Protein AF-A0A8X8YKK6-F1 (afdb_monomer_lite)

Organism: Salvia splendens (NCBI:txid180675)

Foldseek 3Di:
DPVVVVLWDDLVVLVVVVVVVDDPDPDDDPDRSRVVVSVVVCVQVVQLVVQCVVVVHPDRDPVSGDDDPPPD

InterPro domains:
  IPR003958 Transcription factor CBF/NF-Y/archaeal histone domain [PF00808] (8-66)
  IPR009072 Histone-fold [G3DSA:1.10.20.10] (1-67)
  IPR009072 Histone-fold [SSF47113] (5-65)
  IPR027113 Transcription factor NFYB/HAP3 [PTHR11064] (3-65)

Radius of gyration: 15.14 Å; chains: 1; bounding box: 36×24×36 Å

Structure (mmCIF, N/CA/C/O backbone):
data_AF-A0A8X8YKK6-F1
#
_entry.id   AF-A0A8X8YKK6-F1
#
loop_
_atom_site.group_PDB
_atom_site.id
_atom_site.type_symbol
_atom_site.label_atom_id
_atom_site.label_alt_id
_atom_site.label_comp_id
_atom_site.label_asym_id
_atom_site.label_entity_id
_atom_site.label_seq_id
_atom_site.pdbx_PDB_ins_code
_atom_site.Cartn_x
_atom_site.Cartn_y
_atom_site.Cartn_z
_atom_site.occupancy
_atom_site.B_iso_or_equiv
_atom_site.auth_seq_id
_atom_site.auth_comp_id
_atom_site.auth_asym_id
_atom_site.auth_atom_id
_atom_site.pdbx_PDB_model_num
ATOM 1 N N . MET A 1 1 ? 15.913 -4.354 15.023 1.00 50.16 1 MET A N 1
ATOM 2 C CA . MET A 1 1 ? 16.338 -4.672 13.638 1.00 50.16 1 MET A CA 1
ATOM 3 C C . MET A 1 1 ? 15.426 -5.675 12.913 1.00 50.16 1 MET A C 1
ATOM 5 O O . MET A 1 1 ? 15.582 -5.813 11.711 1.00 50.16 1 MET A O 1
ATOM 9 N N . ALA A 1 2 ? 14.459 -6.337 13.570 1.00 55.62 2 ALA A N 1
ATOM 10 C CA . ALA A 1 2 ? 13.542 -7.271 12.894 1.00 55.62 2 ALA A CA 1
ATOM 11 C C . ALA A 1 2 ? 12.334 -6.589 12.209 1.00 55.62 2 ALA A C 1
ATOM 13 O O . ALA A 1 2 ? 11.871 -7.062 11.178 1.00 55.62 2 ALA A O 1
ATOM 14 N N . GLU A 1 3 ? 11.863 -5.453 12.733 1.00 62.34 3 GLU A N 1
ATOM 15 C CA . GLU A 1 3 ? 10.607 -4.830 12.280 1.00 62.34 3 GLU A CA 1
ATOM 16 C C . GLU A 1 3 ? 10.677 -4.202 10.876 1.00 62.34 3 GLU A C 1
ATOM 18 O O . GLU A 1 3 ? 9.677 -4.152 10.167 1.00 62.34 3 GLU A O 1
ATOM 23 N N . GLU A 1 4 ? 11.857 -3.755 10.430 1.00 61.59 4 GLU A N 1
ATOM 24 C CA . GLU A 1 4 ? 11.999 -3.139 9.103 1.00 61.59 4 GLU A CA 1
ATOM 25 C C . GLU A 1 4 ? 11.765 -4.151 7.974 1.00 61.59 4 GLU A C 1
ATOM 27 O O . GLU A 1 4 ? 11.145 -3.806 6.973 1.00 61.59 4 GLU A O 1
ATOM 32 N N . ASN A 1 5 ? 12.202 -5.409 8.131 1.00 61.12 5 ASN A N 1
ATOM 33 C CA . ASN A 1 5 ? 11.985 -6.433 7.102 1.00 61.12 5 ASN A CA 1
ATOM 34 C C . ASN A 1 5 ? 10.523 -6.887 7.022 1.00 61.12 5 ASN A C 1
ATOM 36 O O . ASN A 1 5 ? 10.087 -7.263 5.939 1.00 61.12 5 ASN A O 1
ATOM 40 N N . ASP A 1 6 ? 9.773 -6.817 8.125 1.00 66.81 6 ASP A N 1
ATOM 41 C CA . ASP A 1 6 ? 8.358 -7.212 8.173 1.00 66.81 6 ASP A CA 1
ATOM 42 C C . ASP A 1 6 ? 7.478 -6.284 7.315 1.00 66.81 6 ASP A C 1
ATOM 44 O O . ASP A 1 6 ? 6.532 -6.705 6.654 1.00 66.81 6 ASP A O 1
ATOM 48 N N . ARG A 1 7 ? 7.877 -5.009 7.214 1.00 70.62 7 ARG A N 1
ATOM 49 C CA . ARG A 1 7 ? 7.224 -3.989 6.376 1.00 70.62 7 ARG A CA 1
ATOM 50 C C . ARG A 1 7 ? 7.612 -4.077 4.891 1.00 70.62 7 ARG A C 1
ATOM 52 O O . ARG A 1 7 ? 7.115 -3.297 4.070 1.00 70.62 7 ARG A O 1
ATOM 59 N N . LEU A 1 8 ? 8.522 -4.984 4.517 1.00 76.12 8 LEU A N 1
ATOM 60 C CA . LEU A 1 8 ? 9.023 -5.139 3.150 1.00 76.12 8 LEU A CA 1
ATOM 61 C C . LEU A 1 8 ? 8.459 -6.394 2.488 1.00 76.12 8 LEU A C 1
ATOM 63 O O . LEU A 1 8 ? 8.598 -7.511 2.976 1.00 76.12 8 LEU A O 1
ATOM 67 N N . LEU A 1 9 ? 7.921 -6.234 1.280 1.00 76.19 9 LEU A N 1
ATOM 68 C CA . LEU A 1 9 ? 7.483 -7.379 0.487 1.00 76.19 9 LEU A CA 1
ATOM 69 C C . LEU A 1 9 ? 8.672 -8.260 0.046 1.00 76.19 9 LEU A C 1
ATOM 71 O O . LEU A 1 9 ? 9.760 -7.743 -0.244 1.00 76.19 9 LEU A O 1
ATOM 75 N N . PRO A 1 10 ? 8.486 -9.587 -0.102 1.00 79.38 10 PRO A N 1
ATOM 76 C CA . PRO A 1 10 ? 9.517 -10.476 -0.633 1.00 79.38 10 PRO A CA 1
ATOM 77 C C . PRO A 1 10 ? 10.062 -9.997 -1.991 1.00 79.38 10 PRO A C 1
ATOM 79 O O . PRO A 1 10 ? 9.294 -9.734 -2.921 1.00 79.38 10 PRO A O 1
ATOM 82 N N . VAL A 1 11 ? 11.399 -9.928 -2.140 1.00 73.62 11 VAL A N 1
ATOM 83 C CA . VAL A 1 11 ? 12.065 -9.366 -3.345 1.00 73.62 11 VAL A CA 1
ATOM 84 C C . VAL A 1 11 ? 11.582 -10.054 -4.619 1.00 73.62 11 VAL A C 1
ATOM 86 O O . VAL A 1 11 ? 11.331 -9.396 -5.628 1.00 73.62 11 VAL A O 1
ATOM 89 N N . ALA A 1 12 ? 11.471 -11.384 -4.577 1.00 78.50 12 ALA A N 1
ATOM 90 C CA . ALA A 1 12 ? 11.104 -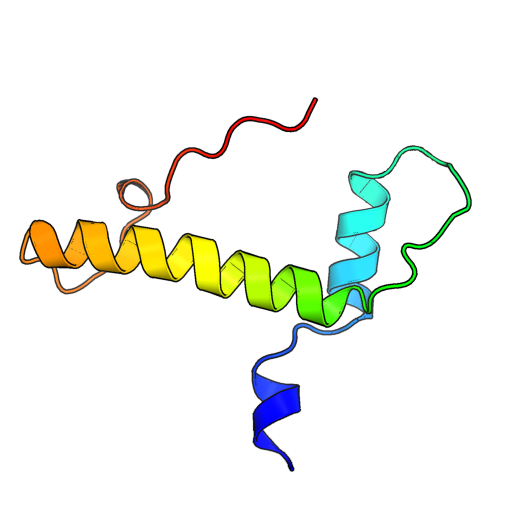12.202 -5.725 1.00 78.50 12 ALA A CA 1
ATOM 91 C C . ALA A 1 12 ? 9.692 -11.874 -6.235 1.00 78.50 12 ALA A C 1
ATOM 93 O O . ALA A 1 12 ? 9.474 -11.814 -7.447 1.00 78.50 12 ALA A O 1
ATOM 94 N N . ASN A 1 13 ? 8.761 -11.595 -5.319 1.00 80.81 13 ASN A N 1
ATOM 95 C CA . ASN A 1 13 ? 7.373 -11.281 -5.650 1.00 80.81 13 ASN A CA 1
ATOM 96 C C . ASN A 1 13 ? 7.286 -9.904 -6.315 1.00 80.81 13 ASN A C 1
ATOM 98 O O . ASN A 1 13 ? 6.696 -9.773 -7.389 1.00 80.81 13 ASN A O 1
ATOM 102 N N . VAL A 1 14 ? 7.962 -8.905 -5.737 1.00 75.00 14 VAL A N 1
ATOM 103 C CA . VAL A 1 14 ? 8.054 -7.554 -6.309 1.00 75.00 14 VAL A CA 1
ATOM 104 C C . VAL A 1 14 ? 8.715 -7.590 -7.690 1.00 75.00 14 VAL A C 1
ATOM 106 O O . VAL A 1 14 ? 8.194 -7.025 -8.648 1.00 75.00 14 VAL A O 1
ATOM 109 N N . TRP A 1 15 ? 9.830 -8.313 -7.838 1.00 74.44 15 TRP A N 1
ATOM 110 C CA . TRP A 1 15 ? 10.551 -8.426 -9.110 1.00 74.44 15 TRP A CA 1
ATOM 111 C C . TRP A 1 15 ? 9.717 -9.070 -10.220 1.00 74.44 15 TRP A C 1
ATOM 113 O O . TRP A 1 15 ? 9.734 -8.582 -11.351 1.00 74.44 15 TRP A O 1
ATOM 123 N N . ARG A 1 16 ? 8.962 -10.132 -9.904 1.00 78.50 16 ARG A N 1
ATOM 124 C CA . ARG A 1 16 ? 8.071 -10.804 -10.860 1.00 78.50 16 ARG A CA 1
ATOM 125 C C . ARG A 1 16 ? 6.977 -9.863 -11.369 1.00 78.50 16 ARG A C 1
ATOM 127 O O . ARG A 1 16 ? 6.667 -9.908 -12.554 1.00 78.50 16 ARG A O 1
ATOM 134 N N . MET A 1 17 ? 6.418 -9.011 -10.506 1.00 75.12 17 MET A N 1
ATOM 135 C CA . MET A 1 17 ? 5.427 -8.007 -10.914 1.00 75.12 17 MET A CA 1
ATOM 136 C C . MET A 1 17 ? 6.059 -6.879 -11.732 1.00 75.12 17 MET A C 1
ATOM 138 O O . MET A 1 17 ? 5.569 -6.574 -12.815 1.00 75.12 17 MET A O 1
ATOM 142 N N . MET A 1 18 ? 7.187 -6.322 -11.281 1.00 68.44 18 MET A N 1
ATOM 143 C CA . MET A 1 18 ? 7.889 -5.263 -12.015 1.00 68.44 18 MET A CA 1
ATOM 144 C C . MET A 1 18 ? 8.272 -5.702 -13.433 1.00 68.44 18 MET A C 1
ATOM 146 O O . MET A 1 18 ? 8.093 -4.932 -14.367 1.00 68.44 18 MET A O 1
ATOM 150 N N . LYS A 1 19 ? 8.723 -6.950 -13.630 1.00 68.12 19 LYS A N 1
ATOM 151 C CA . LYS A 1 19 ? 9.039 -7.486 -14.967 1.00 68.12 19 LYS A CA 1
ATOM 152 C C . LYS A 1 19 ? 7.842 -7.580 -15.920 1.00 68.12 19 LYS A C 1
ATOM 154 O O . LYS A 1 19 ? 8.066 -7.622 -17.121 1.00 68.12 19 LYS A O 1
ATOM 159 N N . LYS A 1 20 ? 6.603 -7.644 -15.417 1.00 69.00 20 LYS A N 1
ATOM 160 C CA . LYS A 1 20 ? 5.397 -7.643 -16.267 1.00 69.00 20 LYS A CA 1
ATOM 161 C C . LYS A 1 20 ? 5.059 -6.252 -16.800 1.00 69.00 20 LYS A C 1
ATOM 163 O O . LYS A 1 20 ? 4.426 -6.147 -17.840 1.00 69.00 20 LYS A O 1
ATOM 168 N N . ILE A 1 21 ? 5.431 -5.213 -16.054 1.00 66.69 21 ILE A N 1
ATOM 169 C CA . ILE A 1 21 ? 5.078 -3.816 -16.338 1.00 66.69 21 ILE A CA 1
ATOM 170 C C . ILE A 1 21 ? 6.231 -3.109 -17.062 1.00 66.69 21 ILE A C 1
ATOM 172 O O . ILE A 1 21 ? 6.010 -2.207 -17.862 1.00 66.69 21 ILE A O 1
ATOM 176 N N . LEU A 1 22 ? 7.473 -3.523 -16.800 1.00 60.34 22 LEU A N 1
ATOM 177 C CA . LEU A 1 22 ? 8.645 -2.981 -17.471 1.00 60.34 22 LEU A CA 1
ATOM 178 C C . LEU A 1 22 ? 8.772 -3.573 -18.887 1.00 60.34 22 LEU A C 1
ATOM 180 O O . LEU A 1 22 ? 8.753 -4.798 -19.030 1.00 60.34 22 LEU A O 1
ATOM 184 N N . PRO A 1 23 ? 8.982 -2.745 -19.928 1.00 60.94 23 PRO A N 1
ATOM 185 C CA . PRO A 1 23 ? 9.429 -3.244 -21.226 1.00 60.94 23 PRO A CA 1
ATOM 186 C C . PRO A 1 23 ? 10.763 -3.991 -21.056 1.00 60.94 23 PRO A C 1
ATOM 188 O O . PRO A 1 23 ? 11.475 -3.751 -20.079 1.00 60.94 23 PRO A O 1
ATOM 191 N N . GLN A 1 24 ? 11.113 -4.879 -21.998 1.00 62.81 24 GLN A N 1
ATOM 192 C CA . GLN A 1 24 ? 12.273 -5.805 -21.973 1.00 62.81 24 GLN A CA 1
ATOM 193 C C . GLN A 1 24 ? 13.668 -5.131 -21.927 1.00 62.81 24 GLN A C 1
ATOM 195 O O . GLN A 1 24 ? 14.661 -5.669 -22.410 1.00 62.81 24 GLN A O 1
ATOM 200 N N . THR A 1 25 ? 13.778 -3.934 -21.366 1.00 57.88 25 THR A N 1
ATOM 201 C CA . THR A 1 25 ? 15.026 -3.208 -21.205 1.00 57.88 25 THR A CA 1
ATOM 202 C C . THR A 1 25 ? 15.807 -3.745 -19.995 1.00 57.88 25 THR A C 1
ATOM 204 O O . THR A 1 25 ? 15.232 -4.007 -18.935 1.00 57.88 25 THR A O 1
ATOM 207 N N . PRO A 1 26 ? 17.134 -3.911 -20.112 1.00 57.59 26 PRO A N 1
ATOM 208 C CA . PRO A 1 26 ? 17.950 -4.596 -19.109 1.00 57.59 26 PRO A CA 1
ATOM 209 C C . PRO A 1 26 ? 18.309 -3.733 -17.887 1.00 57.59 26 PRO A C 1
ATOM 211 O O . PRO A 1 26 ? 19.053 -4.183 -17.014 1.00 57.59 26 PRO A O 1
ATOM 214 N N . ARG A 1 27 ? 17.822 -2.487 -17.792 1.00 59.22 27 ARG A N 1
ATOM 215 C CA . ARG A 1 27 ? 18.291 -1.543 -16.771 1.00 59.22 27 ARG A CA 1
ATOM 216 C C . ARG A 1 27 ? 17.433 -1.630 -15.513 1.00 59.22 27 ARG A C 1
ATOM 218 O O . ARG A 1 27 ? 16.373 -1.020 -15.408 1.00 59.22 27 ARG A O 1
ATOM 225 N N . SER A 1 28 ? 17.903 -2.404 -14.541 1.00 62.50 28 SER A N 1
ATOM 226 C CA . SER A 1 28 ? 17.319 -2.416 -13.204 1.00 62.50 28 SER A CA 1
ATOM 227 C C . SER A 1 28 ? 17.399 -1.014 -12.574 1.00 62.50 28 SER A C 1
ATOM 229 O O . SER A 1 28 ? 18.431 -0.345 -12.679 1.00 62.50 28 SER A O 1
ATOM 231 N N . PRO A 1 29 ? 16.332 -0.541 -11.905 1.00 61.78 29 PRO A N 1
ATOM 232 C CA . PRO A 1 29 ? 16.409 0.694 -11.136 1.00 61.78 29 PRO A CA 1
ATOM 233 C C . PRO A 1 29 ? 17.454 0.546 -10.020 1.00 61.78 29 PRO A C 1
ATOM 235 O O . PRO A 1 29 ? 17.552 -0.509 -9.393 1.00 61.78 29 PRO A O 1
ATOM 238 N N . LYS A 1 30 ? 18.232 1.613 -9.780 1.00 63.38 30 LYS A N 1
ATOM 239 C CA . LYS A 1 30 ? 19.278 1.658 -8.740 1.00 63.38 30 LYS A CA 1
ATOM 240 C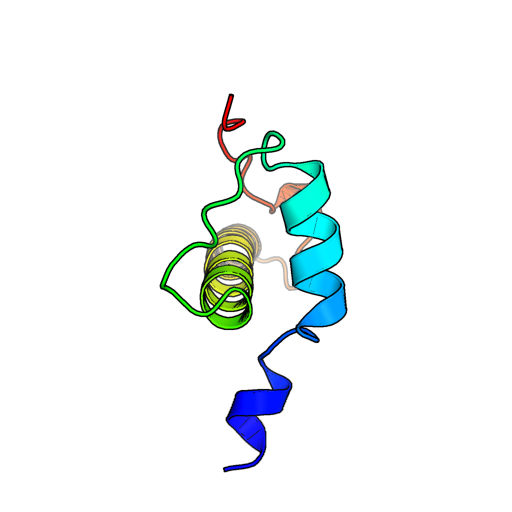 C . LYS A 1 30 ? 18.704 1.599 -7.318 1.00 63.38 30 LYS A C 1
ATOM 242 O O . LYS A 1 30 ? 19.391 1.143 -6.411 1.00 63.38 30 LYS A O 1
ATOM 247 N N . LYS A 1 31 ? 17.462 2.062 -7.118 1.00 60.31 31 LYS A N 1
ATOM 248 C CA . LYS A 1 31 ? 16.775 1.978 -5.823 1.00 60.31 31 LYS A CA 1
ATOM 249 C C . LYS A 1 31 ? 16.293 0.544 -5.559 1.00 60.31 31 LYS A C 1
ATOM 251 O O . LYS A 1 31 ? 15.824 -0.122 -6.489 1.00 60.31 31 LYS A O 1
ATOM 256 N N . PRO A 1 32 ? 16.369 0.062 -4.307 1.00 65.06 32 PRO A N 1
ATOM 257 C CA . PRO A 1 32 ? 15.891 -1.264 -3.955 1.00 65.06 32 PRO A CA 1
ATOM 258 C C . PRO A 1 32 ? 14.387 -1.359 -4.224 1.00 65.06 32 PRO A C 1
ATOM 260 O O . PRO A 1 32 ? 13.579 -0.645 -3.637 1.00 65.06 32 PRO A O 1
ATOM 263 N N . LYS A 1 33 ? 14.014 -2.287 -5.109 1.00 70.19 33 LYS A N 1
ATOM 264 C CA . LYS A 1 33 ? 12.633 -2.514 -5.573 1.00 70.19 33 LYS A CA 1
ATOM 265 C C . LYS A 1 33 ? 11.629 -2.639 -4.426 1.00 70.19 33 LYS A C 1
ATOM 267 O O . LYS A 1 33 ? 10.526 -2.127 -4.525 1.00 70.19 33 LYS A O 1
ATOM 272 N N . LYS A 1 34 ? 12.046 -3.268 -3.323 1.00 71.06 34 LYS A N 1
ATOM 273 C CA . LYS A 1 34 ? 11.244 -3.441 -2.106 1.00 71.06 34 LYS A CA 1
ATOM 274 C C . LYS A 1 34 ? 10.792 -2.116 -1.494 1.00 71.06 34 LYS A C 1
ATOM 276 O O . LYS A 1 34 ? 9.634 -1.986 -1.130 1.00 71.06 34 LYS A O 1
ATOM 281 N N . GLN A 1 35 ? 11.701 -1.149 -1.390 1.00 77.12 35 GLN A N 1
ATOM 282 C CA . GLN A 1 35 ? 11.474 0.074 -0.624 1.00 77.12 35 GLN A CA 1
ATOM 283 C C . GLN A 1 35 ? 10.499 0.998 -1.353 1.00 77.12 35 GLN A C 1
ATOM 285 O O . GLN A 1 35 ? 9.554 1.475 -0.741 1.00 77.12 35 GLN A O 1
ATOM 290 N N . CYS A 1 36 ? 10.635 1.129 -2.678 1.00 77.06 36 CYS A N 1
ATOM 291 C CA . CYS A 1 36 ? 9.668 1.872 -3.488 1.00 77.06 36 CYS A CA 1
ATOM 292 C C . CYS A 1 36 ? 8.277 1.217 -3.495 1.00 77.06 36 CYS A C 1
ATOM 294 O O . CYS A 1 36 ? 7.279 1.924 -3.532 1.00 77.06 36 CYS A O 1
ATOM 296 N N . THR A 1 37 ? 8.183 -0.119 -3.461 1.00 79.88 37 THR A N 1
ATOM 297 C CA . THR A 1 37 ? 6.876 -0.794 -3.394 1.00 79.88 37 THR A CA 1
ATOM 298 C C . THR A 1 37 ? 6.215 -0.627 -2.030 1.00 79.88 37 THR A C 1
ATOM 300 O O . THR A 1 37 ? 5.026 -0.334 -1.982 1.00 79.88 37 THR A O 1
ATOM 303 N N . SER A 1 38 ? 6.961 -0.772 -0.933 1.00 82.44 38 SER A N 1
ATOM 304 C CA . SER A 1 38 ? 6.422 -0.524 0.409 1.00 82.44 38 SER A CA 1
ATOM 305 C C . SER A 1 38 ? 6.012 0.939 0.593 1.00 82.44 38 SER A C 1
ATOM 307 O O . SER A 1 38 ? 4.928 1.201 1.096 1.00 82.44 38 SER A O 1
ATOM 309 N N . GLU A 1 39 ? 6.822 1.889 0.121 1.00 83.44 39 GLU A N 1
ATOM 310 C CA . GLU A 1 39 ? 6.499 3.322 0.145 1.00 83.44 39 GLU A CA 1
ATOM 311 C C . GLU A 1 39 ? 5.237 3.639 -0.671 1.00 83.44 39 GLU A C 1
ATOM 313 O O . GLU A 1 39 ? 4.364 4.366 -0.203 1.00 83.44 39 GLU A O 1
ATOM 318 N N . PHE A 1 40 ? 5.087 3.026 -1.849 1.00 83.06 40 PHE A N 1
ATOM 319 C CA . PHE A 1 40 ? 3.877 3.152 -2.659 1.00 83.06 40 PHE A CA 1
ATOM 320 C C . PHE A 1 40 ? 2.634 2.611 -1.944 1.00 83.06 40 PHE A C 1
ATOM 322 O O . PHE A 1 40 ? 1.595 3.267 -1.956 1.00 83.06 40 PHE A O 1
ATOM 329 N N . ILE A 1 41 ? 2.734 1.440 -1.304 1.00 86.31 41 ILE A N 1
ATOM 330 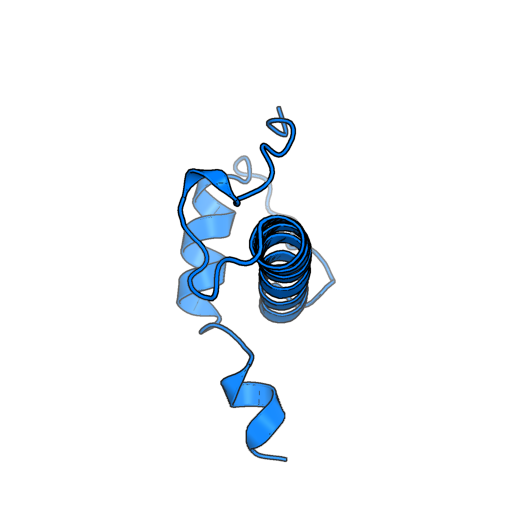C CA . ILE A 1 41 ? 1.629 0.874 -0.520 1.00 86.31 41 ILE A CA 1
ATOM 331 C C . ILE A 1 41 ? 1.253 1.841 0.600 1.00 86.31 41 ILE A C 1
ATOM 333 O O . ILE A 1 41 ? 0.088 2.211 0.675 1.00 86.31 41 ILE A O 1
ATOM 337 N N . CYS A 1 42 ? 2.225 2.314 1.389 1.00 87.56 42 CYS A N 1
ATOM 338 C CA . CYS A 1 42 ? 1.994 3.278 2.466 1.00 87.56 42 CYS A CA 1
ATOM 339 C C . CYS A 1 42 ? 1.297 4.5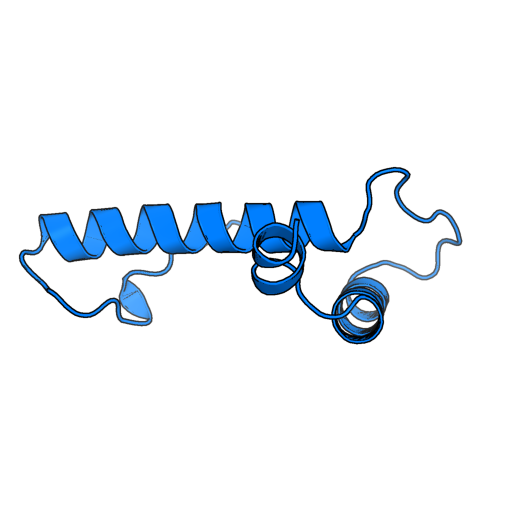51 1.972 1.00 87.56 42 CYS A C 1
ATOM 341 O O . CYS A 1 42 ? 0.354 5.008 2.613 1.00 87.56 42 CYS A O 1
ATOM 343 N N . PHE A 1 43 ? 1.730 5.100 0.834 1.00 87.19 43 PHE A N 1
ATOM 344 C CA . PHE A 1 43 ? 1.116 6.281 0.230 1.00 87.19 43 PHE A CA 1
ATOM 345 C C . PHE A 1 43 ? -0.354 6.031 -0.136 1.00 87.19 43 PHE A C 1
ATOM 347 O O . PHE A 1 43 ? -1.237 6.755 0.317 1.00 87.19 43 PHE A O 1
ATOM 354 N N . VAL A 1 44 ? -0.630 4.967 -0.899 1.00 87.19 44 VAL A N 1
ATOM 355 C CA . VAL A 1 44 ? -1.992 4.635 -1.349 1.00 87.19 44 VAL A CA 1
ATOM 356 C C . VAL A 1 44 ? -2.910 4.327 -0.166 1.00 87.19 44 VAL A C 1
ATOM 358 O O . VAL A 1 44 ? -4.039 4.815 -0.121 1.00 87.19 44 VAL A O 1
ATOM 361 N N . THR A 1 45 ? -2.440 3.542 0.807 1.00 90.31 45 THR A N 1
ATOM 362 C CA . THR A 1 45 ? -3.236 3.200 1.993 1.00 90.31 45 THR A CA 1
ATOM 363 C C . THR A 1 45 ? -3.424 4.383 2.934 1.00 90.31 45 THR A C 1
ATOM 365 O O . THR A 1 45 ? -4.456 4.456 3.592 1.00 90.31 45 THR A O 1
ATOM 368 N N . GLY A 1 46 ? -2.463 5.309 2.997 1.00 91.31 46 GLY A N 1
ATOM 369 C CA . GLY A 1 46 ? -2.567 6.532 3.794 1.00 91.31 46 GLY A CA 1
ATOM 370 C C . GLY A 1 46 ? -3.678 7.444 3.280 1.00 91.31 46 GLY A C 1
ATOM 371 O O . GLY A 1 46 ? -4.560 7.822 4.046 1.00 91.31 46 GLY A O 1
ATOM 372 N N . GLU A 1 47 ? -3.697 7.700 1.970 1.00 92.19 47 GLU A N 1
ATOM 373 C CA . GLU A 1 47 ? -4.750 8.486 1.311 1.00 92.19 47 GLU A CA 1
ATOM 374 C C . GLU A 1 47 ? -6.135 7.830 1.447 1.00 92.19 47 GLU A C 1
ATOM 376 O O . GLU A 1 47 ? -7.124 8.496 1.759 1.00 92.19 47 GLU A O 1
ATOM 381 N N . ALA A 1 48 ? -6.215 6.509 1.256 1.00 92.06 48 ALA A N 1
ATOM 382 C CA . ALA A 1 48 ? -7.464 5.766 1.418 1.00 92.06 48 ALA A CA 1
ATOM 383 C C . ALA A 1 48 ? -7.966 5.781 2.872 1.00 92.06 48 ALA A C 1
ATOM 385 O O . ALA A 1 48 ? -9.160 5.931 3.129 1.00 92.06 48 ALA A O 1
ATOM 386 N N . SER A 1 49 ? -7.050 5.666 3.837 1.00 94.31 49 SER A N 1
ATOM 387 C CA . SER A 1 49 ? -7.368 5.758 5.261 1.00 94.31 49 SER A CA 1
ATOM 388 C C . SER A 1 49 ? -7.892 7.145 5.633 1.00 94.31 49 SER A C 1
ATOM 390 O O . SER A 1 49 ? -8.868 7.239 6.372 1.00 94.31 49 SER A O 1
ATOM 392 N N . ASP A 1 50 ? -7.279 8.214 5.121 1.00 93.81 50 ASP A N 1
ATOM 393 C CA . ASP A 1 50 ? -7.717 9.591 5.371 1.00 93.81 50 ASP A CA 1
ATOM 394 C C . ASP A 1 50 ? -9.135 9.846 4.828 1.00 93.81 50 ASP A C 1
ATOM 396 O O . ASP A 1 50 ? -9.991 10.372 5.543 1.00 93.81 50 ASP A O 1
ATOM 400 N N . ARG A 1 51 ? -9.431 9.377 3.607 1.00 92.12 51 ARG A N 1
ATOM 401 C CA . ARG A 1 51 ? -10.784 9.422 3.020 1.00 92.12 51 ARG A CA 1
ATOM 402 C C . ARG A 1 51 ? -11.812 8.662 3.852 1.00 92.12 51 ARG A C 1
ATOM 404 O O . ARG A 1 51 ? -12.843 9.224 4.217 1.00 92.12 51 ARG A O 1
ATOM 411 N N . CYS A 1 52 ? -11.499 7.419 4.210 1.00 95.25 52 CYS A N 1
ATOM 412 C CA . CYS A 1 52 ? -12.351 6.591 5.056 1.00 95.25 52 CYS A CA 1
ATOM 413 C C . CYS A 1 52 ? -12.645 7.280 6.401 1.00 95.25 52 CYS A C 1
ATOM 415 O O . CYS A 1 52 ? -13.788 7.296 6.863 1.00 95.25 52 CYS A O 1
ATOM 417 N N . HIS A 1 53 ? -11.626 7.889 7.016 1.00 93.44 53 HIS A N 1
ATOM 418 C CA . HIS A 1 53 ? -11.761 8.575 8.298 1.00 93.44 53 HIS A CA 1
ATOM 419 C C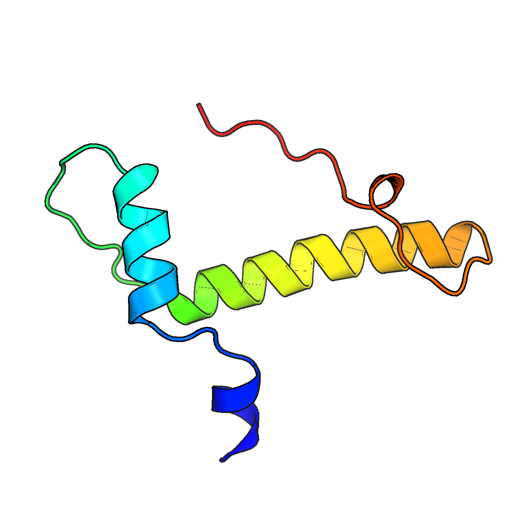 . HIS A 1 53 ? -12.601 9.853 8.193 1.00 93.44 53 HIS A C 1
ATOM 421 O O . HIS A 1 53 ? -13.442 10.102 9.057 1.00 93.44 53 HIS A O 1
ATOM 427 N N . LYS A 1 54 ? -12.441 10.630 7.111 1.00 94.12 54 LYS A N 1
ATOM 428 C CA . LYS A 1 54 ? -13.279 11.806 6.812 1.00 94.12 54 LYS A CA 1
ATOM 429 C C . LYS A 1 54 ? -14.761 11.454 6.686 1.00 94.12 54 LYS A C 1
ATOM 431 O O . LYS A 1 54 ? -15.612 12.255 7.060 1.00 94.12 54 LYS A O 1
ATOM 436 N N . GLU A 1 55 ? -15.074 10.246 6.226 1.00 94.31 55 GLU A N 1
ATOM 437 C CA . GLU A 1 55 ? -16.444 9.729 6.146 1.00 94.31 55 GLU A CA 1
ATOM 438 C C . GLU A 1 55 ? -16.926 9.013 7.422 1.00 94.31 55 GLU A C 1
ATOM 440 O O . GLU A 1 55 ? -17.981 8.382 7.416 1.00 94.31 55 GLU A O 1
ATOM 445 N N . ASN A 1 56 ? -16.192 9.111 8.538 1.00 94.12 56 ASN A N 1
ATOM 446 C CA . ASN A 1 56 ? -16.496 8.434 9.809 1.00 94.12 56 ASN A CA 1
ATOM 447 C C . ASN A 1 56 ? -16.576 6.899 9.701 1.00 94.12 56 ASN A C 1
ATOM 449 O O . ASN A 1 56 ? -17.208 6.231 10.526 1.00 94.12 56 ASN A O 1
ATOM 453 N N . ARG A 1 57 ? -15.913 6.310 8.702 1.00 94.75 57 ARG A N 1
ATOM 454 C CA . ARG A 1 57 ? -15.821 4.859 8.534 1.00 94.75 57 ARG A CA 1
ATOM 455 C C . ARG A 1 57 ? -14.547 4.336 9.197 1.00 94.75 57 ARG A C 1
ATOM 457 O O . ARG A 1 57 ? -13.503 4.984 9.195 1.00 94.75 57 ARG A O 1
ATOM 464 N N . LYS A 1 58 ? -14.634 3.136 9.779 1.00 92.75 58 LYS A N 1
ATOM 465 C CA . LYS A 1 58 ? -13.504 2.445 10.439 1.00 92.75 58 LYS A CA 1
ATOM 466 C C . LYS A 1 58 ? -12.845 1.378 9.562 1.00 92.75 58 LYS A C 1
ATOM 468 O O . LYS A 1 58 ? -11.831 0.809 9.951 1.00 92.75 58 LYS A O 1
ATOM 473 N N . THR A 1 59 ? -13.432 1.091 8.404 1.00 94.06 59 THR A N 1
ATOM 474 C CA . THR A 1 59 ? -12.978 0.054 7.477 1.00 94.06 59 THR A CA 1
ATOM 475 C C . THR A 1 59 ? -12.754 0.686 6.114 1.00 94.06 59 THR A C 1
ATOM 477 O O . THR A 1 59 ? -13.695 1.213 5.518 1.00 94.06 59 THR A O 1
ATOM 480 N N . VAL A 1 60 ? -11.504 0.629 5.652 1.00 91.38 60 VAL A N 1
ATOM 481 C CA . VAL A 1 60 ? -11.111 1.054 4.307 1.00 91.38 60 VAL A CA 1
ATOM 482 C C . VAL A 1 60 ? -11.657 0.043 3.303 1.00 91.38 60 VAL A C 1
ATOM 484 O O . VAL A 1 60 ? -11.388 -1.154 3.407 1.00 91.38 60 VAL A O 1
ATOM 487 N N . ASN A 1 61 ? -12.416 0.535 2.334 1.00 91.50 61 ASN A N 1
ATOM 488 C CA . ASN A 1 61 ? -13.027 -0.229 1.258 1.00 91.50 61 ASN A CA 1
ATOM 489 C C . ASN A 1 61 ? -12.300 0.030 -0.071 1.00 91.50 61 ASN A C 1
ATOM 491 O O . ASN A 1 61 ? -11.437 0.897 -0.181 1.00 91.50 61 ASN A O 1
ATOM 495 N N . GLY A 1 62 ? -12.667 -0.716 -1.118 1.00 88.62 62 GLY A N 1
ATOM 496 C CA . GLY A 1 62 ? -12.081 -0.537 -2.453 1.00 88.62 62 GLY A CA 1
ATOM 497 C C . GLY A 1 62 ? -12.325 0.851 -3.062 1.00 88.62 62 GLY A C 1
ATOM 498 O O . GLY A 1 62 ? -11.479 1.330 -3.808 1.00 88.62 62 GLY A O 1
ATOM 499 N N . ASP A 1 63 ? -13.438 1.501 -2.710 1.00 90.50 63 ASP A N 1
ATOM 500 C CA . ASP A 1 63 ? -13.802 2.841 -3.200 1.00 90.50 63 ASP A CA 1
ATOM 501 C C . ASP A 1 63 ? -12.930 3.957 -2.590 1.00 90.50 63 ASP A C 1
ATOM 503 O O . ASP A 1 63 ? -12.711 5.005 -3.194 1.00 90.50 63 ASP A O 1
ATOM 507 N N . ASP A 1 64 ? -12.342 3.699 -1.417 1.00 89.81 64 ASP A N 1
ATOM 508 C CA . ASP A 1 64 ? -11.419 4.629 -0.764 1.00 89.81 64 ASP A CA 1
ATOM 509 C C . ASP A 1 64 ? -10.074 4.723 -1.483 1.00 89.81 64 ASP A C 1
ATOM 511 O O . ASP A 1 64 ? -9.371 5.730 -1.356 1.00 89.81 64 ASP A O 1
ATOM 515 N N . ILE A 1 65 ? -9.703 3.678 -2.233 1.00 90.12 65 ILE A N 1
ATOM 516 C CA . ILE A 1 65 ? -8.421 3.612 -2.924 1.00 90.12 65 ILE A CA 1
ATOM 517 C C . ILE A 1 65 ? -8.374 4.721 -3.982 1.00 90.12 65 ILE A C 1
ATOM 519 O O . ILE A 1 65 ? -9.188 4.724 -4.912 1.00 90.12 65 ILE A O 1
ATOM 523 N N . PRO A 1 66 ? -7.422 5.668 -3.886 1.00 83.31 66 PRO A N 1
ATOM 524 C CA . PRO A 1 66 ? -7.332 6.750 -4.850 1.00 83.31 66 PRO A CA 1
ATOM 525 C C . PRO A 1 66 ? -7.085 6.186 -6.250 1.00 83.31 66 PRO A C 1
ATOM 527 O O . PRO A 1 66 ? -6.181 5.377 -6.478 1.00 83.31 66 PRO A O 1
ATOM 530 N N . GLN A 1 67 ? -7.891 6.641 -7.207 1.00 83.19 67 GLN A N 1
ATOM 531 C CA . GLN A 1 67 ? -7.712 6.334 -8.621 1.00 83.19 67 GLN A CA 1
ATOM 532 C C . GLN A 1 67 ? -6.425 7.003 -9.105 1.00 83.19 67 GLN A C 1
ATOM 534 O O . GLN A 1 67 ? -6.396 8.199 -9.396 1.00 83.19 67 GLN A O 1
ATOM 539 N N . LEU A 1 68 ? -5.338 6.235 -9.158 1.00 75.44 68 LEU A N 1
ATOM 540 C CA . LEU A 1 68 ? -4.068 6.736 -9.660 1.00 75.44 68 LEU A CA 1
ATOM 541 C C . LEU A 1 68 ? -4.106 6.851 -11.188 1.00 75.44 68 LEU A C 1
ATOM 543 O O . LEU A 1 68 ? -4.648 5.966 -11.862 1.00 75.44 68 LEU A O 1
ATOM 547 N N . PRO A 1 69 ? -3.498 7.905 -11.760 1.00 73.12 69 PRO A N 1
ATOM 548 C CA . PRO A 1 69 ? -3.359 8.009 -13.200 1.00 73.12 69 PRO A CA 1
ATOM 549 C C . PRO A 1 69 ? -2.612 6.779 -13.718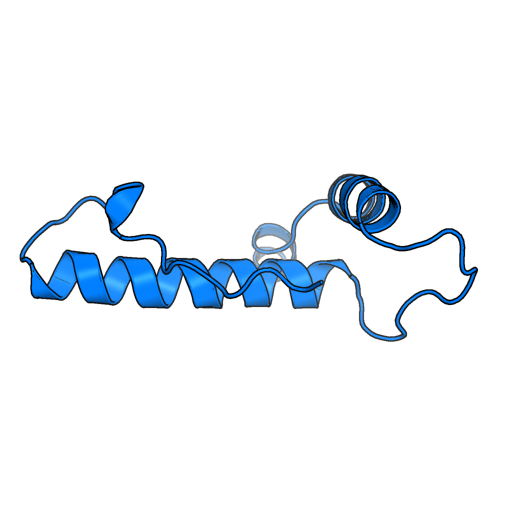 1.00 73.12 69 PRO A C 1
ATOM 551 O O . PRO A 1 69 ? -1.562 6.396 -13.194 1.00 73.12 69 PRO A O 1
ATOM 554 N N . ARG A 1 70 ? -3.165 6.138 -14.752 1.00 71.06 70 ARG A N 1
ATOM 555 C CA . ARG A 1 70 ? -2.489 5.022 -15.413 1.00 71.06 70 ARG A CA 1
ATOM 556 C C . ARG A 1 70 ? -1.187 5.540 -16.005 1.00 71.06 70 ARG A C 1
ATOM 558 O O . ARG A 1 70 ? -1.208 6.357 -16.921 1.00 71.06 70 ARG A O 1
ATOM 565 N N . ILE A 1 71 ? -0.074 5.049 -15.473 1.00 60.09 71 ILE A N 1
ATOM 566 C CA . ILE A 1 71 ? 1.247 5.240 -16.063 1.00 60.09 71 ILE A CA 1
ATOM 567 C C . ILE A 1 71 ? 1.200 4.521 -17.420 1.00 60.09 71 ILE A C 1
ATOM 569 O O . ILE A 1 71 ? 1.129 3.292 -17.456 1.00 60.09 71 ILE A O 1
ATOM 573 N N . ARG A 1 72 ? 1.096 5.294 -18.506 1.00 51.88 72 ARG A N 1
ATOM 574 C CA . ARG A 1 72 ? 1.206 4.813 -19.889 1.00 51.88 72 ARG A CA 1
ATOM 575 C C . ARG A 1 72 ? 2.669 4.644 -20.270 1.00 51.88 72 ARG A C 1
ATOM 577 O O . ARG A 1 72 ? 3.484 5.471 -19.807 1.00 51.88 72 ARG A O 1
#

Secondary structure (DSSP, 8-state):
--HHHHTS--HHHHHHHHHHHS-S-----SS-HHHHHHHHHHHHHHHHHHHHHHTT-SS--GGGS-------

pLDDT: mean 77.1, std 12.89, range [50.16, 95.25]

Sequence (72 aa):
MAEENDRLLPVANVWRMMKKILPQTPRSPKKPKKQCTSEFICFVTGEASDRCHKENRKTVNGDDIPQLPRIR